Protein AF-A0A661NE46-F1 (afdb_monomer_lite)

Structure (mmCIF, N/CA/C/O backbone):
data_AF-A0A661NE46-F1
#
_entry.id   AF-A0A661NE46-F1
#
loop_
_atom_site.group_PDB
_atom_site.id
_atom_site.type_symbol
_atom_site.label_atom_id
_atom_site.label_alt_id
_atom_site.label_comp_id
_atom_site.label_asym_id
_atom_site.label_entity_id
_atom_site.label_seq_id
_atom_site.pdbx_PDB_ins_code
_atom_site.Cartn_x
_atom_site.Cartn_y
_atom_site.Cartn_z
_atom_site.occupancy
_atom_site.B_iso_or_equiv
_atom_site.auth_seq_id
_atom_site.auth_comp_id
_atom_site.auth_asym_id
_atom_site.auth_atom_id
_atom_site.pdbx_PDB_model_num
ATOM 1 N N . MET A 1 1 ? 5.837 2.833 -30.766 1.00 43.12 1 MET A N 1
ATOM 2 C CA . MET A 1 1 ? 6.892 2.593 -29.760 1.00 43.12 1 MET A CA 1
ATOM 3 C C . MET A 1 1 ? 6.347 3.103 -28.445 1.00 43.12 1 MET A C 1
ATOM 5 O O . MET A 1 1 ? 6.027 4.279 -28.387 1.00 43.12 1 MET A O 1
ATOM 9 N N . HIS A 1 2 ? 6.144 2.228 -27.462 1.00 45.69 2 HIS A N 1
ATOM 10 C CA . HIS A 1 2 ? 5.778 2.656 -26.112 1.00 45.69 2 HIS A CA 1
ATOM 11 C C . HIS A 1 2 ? 7.083 2.938 -25.375 1.00 45.69 2 HIS A C 1
ATOM 13 O O . HIS A 1 2 ? 7.962 2.078 -25.340 1.00 45.69 2 HIS A O 1
ATOM 19 N N . GLN A 1 3 ? 7.254 4.168 -24.906 1.00 51.00 3 GLN A N 1
ATOM 20 C CA . GLN A 1 3 ? 8.427 4.552 -24.140 1.00 51.00 3 GLN A CA 1
ATOM 21 C C . GLN A 1 3 ? 8.189 4.094 -22.705 1.00 51.00 3 GLN A C 1
ATOM 23 O O . GLN A 1 3 ? 7.211 4.494 -22.075 1.00 51.00 3 GLN A O 1
ATOM 28 N N . HIS A 1 4 ? 9.043 3.189 -22.228 1.00 52.72 4 HIS A N 1
ATOM 29 C CA . HIS A 1 4 ? 9.073 2.872 -20.811 1.00 52.72 4 HIS A CA 1
ATOM 30 C C . HIS A 1 4 ? 9.528 4.116 -20.043 1.00 52.72 4 HIS A C 1
ATOM 32 O O . HIS A 1 4 ? 10.349 4.883 -20.564 1.00 52.72 4 HIS A O 1
ATOM 38 N N . PRO A 1 5 ? 8.976 4.334 -18.846 1.00 52.06 5 PRO A N 1
ATOM 39 C CA . PRO A 1 5 ? 9.264 5.520 -18.068 1.00 52.06 5 PRO A CA 1
ATOM 40 C C . PRO A 1 5 ? 10.766 5.679 -17.827 1.00 52.06 5 PRO A C 1
ATOM 42 O O . PRO A 1 5 ? 11.523 4.719 -17.653 1.00 52.06 5 PR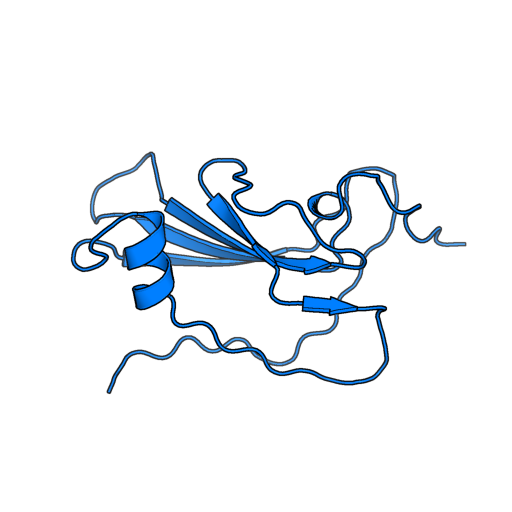O A O 1
ATOM 45 N N . THR A 1 6 ? 11.216 6.929 -17.898 1.00 56.81 6 THR A N 1
ATOM 46 C CA . THR A 1 6 ? 12.603 7.283 -17.601 1.00 56.81 6 THR A CA 1
ATOM 47 C C . THR A 1 6 ? 12.669 7.464 -16.101 1.00 56.81 6 THR A C 1
ATOM 49 O O . THR A 1 6 ? 12.084 8.417 -15.602 1.00 56.81 6 THR A O 1
ATOM 52 N N . VAL A 1 7 ? 13.320 6.527 -15.408 1.00 54.97 7 VAL A N 1
ATOM 53 C CA . VAL A 1 7 ? 13.271 6.421 -13.945 1.00 54.97 7 VAL A CA 1
ATOM 54 C C . VAL A 1 7 ? 13.428 7.790 -13.283 1.00 54.97 7 VAL A C 1
ATOM 56 O O . VAL A 1 7 ? 14.506 8.384 -13.342 1.00 54.97 7 VAL A O 1
ATOM 59 N N . THR A 1 8 ? 12.351 8.270 -12.670 1.00 59.53 8 THR A N 1
ATOM 60 C CA . THR A 1 8 ? 12.316 9.509 -11.897 1.00 59.53 8 THR A CA 1
ATOM 61 C C . THR A 1 8 ? 13.222 9.399 -10.670 1.00 59.53 8 THR A C 1
ATOM 63 O O . THR A 1 8 ? 13.547 8.300 -10.211 1.00 59.53 8 THR A O 1
ATOM 66 N N . ASP A 1 9 ? 13.653 10.540 -10.125 1.00 68.31 9 ASP A N 1
ATOM 67 C CA . ASP A 1 9 ? 14.408 10.561 -8.862 1.00 68.31 9 ASP A CA 1
ATOM 68 C C . ASP A 1 9 ? 13.551 10.094 -7.673 1.00 68.31 9 ASP A C 1
ATOM 70 O O . ASP A 1 9 ? 14.085 9.571 -6.697 1.00 68.31 9 ASP A O 1
ATOM 74 N N . ASP A 1 10 ? 12.224 10.242 -7.767 1.00 77.31 10 ASP A N 1
ATOM 75 C CA . ASP A 1 10 ? 11.274 9.675 -6.811 1.00 77.31 10 ASP A CA 1
ATOM 76 C C . ASP A 1 10 ? 10.744 8.327 -7.333 1.00 77.31 10 ASP A C 1
ATOM 78 O O . ASP A 1 10 ? 9.967 8.316 -8.295 1.00 77.31 10 ASP A O 1
ATOM 82 N N . PRO A 1 11 ? 11.130 7.191 -6.725 1.00 78.38 11 PRO A N 1
ATOM 83 C CA . PRO A 1 11 ? 10.708 5.870 -7.179 1.00 78.38 11 PRO A CA 1
ATOM 84 C C . PRO A 1 11 ? 9.217 5.590 -6.948 1.00 78.38 11 PRO A C 1
ATOM 86 O O . PRO A 1 11 ? 8.702 4.625 -7.501 1.00 78.38 11 PRO A O 1
ATOM 89 N N . TRP A 1 12 ? 8.501 6.410 -6.168 1.00 81.12 12 TRP A N 1
ATOM 90 C CA . TRP A 1 12 ? 7.067 6.235 -5.911 1.00 81.12 12 TRP A CA 1
ATOM 91 C C . TRP A 1 12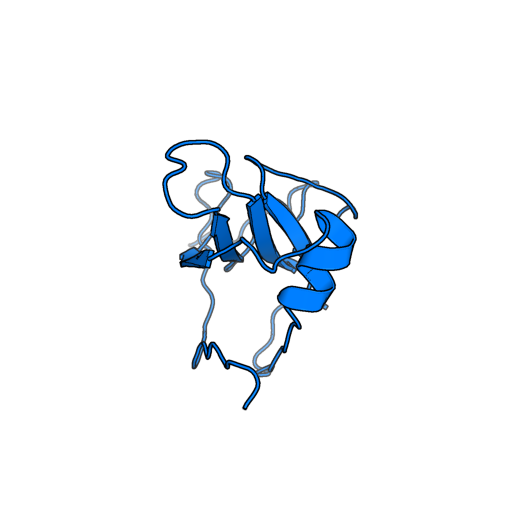 ? 6.149 6.839 -6.971 1.00 81.12 12 TRP A C 1
ATOM 93 O O . TRP A 1 12 ? 4.940 6.573 -6.930 1.00 81.12 12 TRP A O 1
ATOM 103 N N . LEU A 1 13 ? 6.700 7.656 -7.871 1.00 76.94 13 LEU A N 1
ATOM 104 C CA . LEU A 1 13 ? 5.962 8.287 -8.964 1.00 76.94 13 LEU A CA 1
ATOM 105 C C . LEU A 1 13 ? 5.782 7.340 -10.156 1.00 76.94 13 LEU A C 1
ATOM 107 O O . LEU A 1 13 ? 4.791 7.447 -10.870 1.00 76.94 13 LEU A O 1
ATOM 111 N N . ASP A 1 14 ? 6.685 6.380 -10.323 1.00 73.62 14 ASP A N 1
ATOM 112 C CA . ASP A 1 14 ? 6.685 5.460 -11.452 1.00 73.62 14 ASP A CA 1
ATOM 113 C C . ASP A 1 14 ? 6.645 4.005 -10.974 1.00 73.62 14 ASP A C 1
ATOM 115 O O . ASP A 1 14 ? 7.648 3.287 -10.947 1.00 73.62 14 ASP A O 1
ATOM 119 N N . VAL A 1 15 ? 5.462 3.582 -10.523 1.00 79.81 15 VAL A N 1
ATOM 120 C CA . VAL A 1 15 ? 5.255 2.248 -9.956 1.00 79.81 15 VAL A CA 1
ATOM 121 C C . VAL A 1 15 ? 4.255 1.483 -10.810 1.00 79.81 15 VAL A C 1
ATOM 123 O O . VAL A 1 15 ? 3.077 1.836 -10.894 1.00 79.81 15 VAL A O 1
ATOM 126 N N . ALA A 1 16 ? 4.718 0.367 -11.379 1.00 80.38 16 ALA A N 1
ATOM 127 C CA . ALA A 1 16 ? 3.917 -0.502 -12.239 1.00 80.38 16 ALA A CA 1
ATOM 128 C C . ALA A 1 16 ? 2.555 -0.862 -11.631 1.00 80.38 16 ALA A C 1
ATOM 130 O O . ALA A 1 16 ? 1.537 -0.791 -12.317 1.00 80.38 16 ALA A O 1
ATOM 131 N N . ALA A 1 17 ? 2.527 -1.185 -10.337 1.00 86.19 17 ALA A N 1
ATOM 132 C CA . ALA A 1 17 ? 1.307 -1.237 -9.548 1.00 86.19 17 ALA A CA 1
ATOM 133 C C . ALA A 1 17 ? 1.586 -0.965 -8.071 1.00 86.19 17 ALA A C 1
ATOM 135 O O . ALA A 1 17 ? 2.615 -1.357 -7.526 1.00 86.19 17 ALA A O 1
ATOM 136 N N . SER A 1 18 ? 0.619 -0.338 -7.415 1.00 89.88 18 SER A N 1
ATOM 137 C CA . SER A 1 18 ? 0.583 -0.157 -5.970 1.00 89.88 18 SER A CA 1
ATOM 138 C C . SER A 1 18 ? -0.685 -0.767 -5.386 1.00 89.88 18 SER A C 1
ATOM 140 O O . SER A 1 18 ? -1.758 -0.712 -5.997 1.00 89.88 18 SER A O 1
ATOM 142 N N . VAL A 1 19 ? -0.568 -1.316 -4.177 1.00 92.25 19 VAL A N 1
ATOM 143 C CA . VAL A 1 19 ? -1.706 -1.803 -3.392 1.00 92.25 19 VAL A CA 1
ATOM 144 C C . VAL A 1 19 ? -2.001 -0.804 -2.284 1.00 92.25 19 VAL A C 1
ATOM 146 O O . VAL A 1 19 ? -1.141 -0.485 -1.470 1.00 92.25 19 VAL A O 1
ATOM 149 N N . TYR A 1 20 ? -3.231 -0.321 -2.238 1.00 92.69 20 TYR A N 1
ATOM 150 C CA . TYR A 1 20 ? -3.706 0.647 -1.263 1.00 92.69 20 TYR A CA 1
ATOM 151 C C . TYR A 1 20 ? -4.585 -0.061 -0.253 1.00 92.69 20 TYR A C 1
ATOM 153 O O . TYR A 1 20 ? -5.571 -0.687 -0.632 1.00 92.69 20 TYR A O 1
ATOM 161 N N . VAL A 1 21 ? -4.262 0.076 1.026 1.00 93.88 21 VAL A N 1
ATOM 162 C CA . VAL A 1 21 ? -5.071 -0.434 2.132 1.00 93.88 21 VAL A CA 1
ATOM 163 C C . VAL A 1 21 ? -5.498 0.748 2.980 1.00 93.88 21 VAL A C 1
ATOM 165 O O . VAL A 1 21 ? -4.660 1.397 3.601 1.00 93.88 21 VAL A O 1
ATOM 168 N N . MET A 1 22 ? -6.797 1.033 3.003 1.00 91.69 22 MET A N 1
ATOM 169 C CA . MET A 1 22 ? -7.357 2.147 3.764 1.00 91.69 22 MET A CA 1
ATOM 170 C C . MET A 1 22 ? -8.155 1.625 4.950 1.00 91.69 22 MET A C 1
ATOM 172 O O . MET A 1 22 ? -9.027 0.768 4.798 1.00 91.69 22 MET A O 1
ATOM 176 N N . MET A 1 23 ? -7.877 2.182 6.122 1.00 91.19 23 MET A N 1
ATOM 177 C CA . MET A 1 23 ? -8.576 1.904 7.367 1.00 91.19 23 MET A CA 1
ATOM 178 C C . MET A 1 23 ? -9.176 3.183 7.938 1.00 91.19 23 MET A C 1
ATOM 180 O O . MET A 1 23 ? -8.634 4.282 7.770 1.00 91.19 23 MET A O 1
ATOM 184 N N . GLN A 1 24 ? -10.336 3.039 8.569 1.00 89.25 24 GLN A N 1
ATOM 185 C CA . GLN A 1 24 ? -11.027 4.160 9.183 1.00 89.25 24 GLN A CA 1
ATOM 186 C C . GLN A 1 24 ? -11.923 3.709 10.347 1.00 89.25 24 GLN A C 1
ATOM 188 O O . GLN A 1 24 ? -12.535 2.634 10.256 1.00 89.25 24 GLN A O 1
ATOM 193 N N . PRO A 1 25 ? -12.090 4.539 11.398 1.00 84.94 25 PRO A N 1
ATOM 194 C CA . PRO A 1 25 ? -13.055 4.258 12.445 1.00 84.94 25 PRO A CA 1
ATOM 195 C C . PRO A 1 25 ? -14.489 4.321 11.897 1.00 84.94 25 PRO A C 1
ATOM 197 O O . PRO A 1 25 ? -14.797 5.187 11.064 1.00 84.94 25 PRO A O 1
ATOM 200 N N . PRO A 1 26 ? -15.405 3.462 12.378 1.00 79.38 26 PRO A N 1
ATOM 201 C CA . PRO A 1 26 ? -16.816 3.531 12.019 1.00 79.38 26 PRO A CA 1
ATOM 202 C C . PRO A 1 26 ? -17.412 4.923 12.275 1.00 79.38 26 PRO A C 1
ATOM 204 O O . PRO A 1 26 ? -17.262 5.490 13.353 1.00 79.38 26 PRO A O 1
ATOM 207 N N . GLY A 1 27 ? -18.131 5.467 11.291 1.00 76.06 27 GLY A N 1
ATOM 208 C CA . GLY A 1 27 ? -18.851 6.742 11.422 1.00 76.06 27 GLY A CA 1
ATOM 209 C C . GLY A 1 27 ? -18.030 7.999 11.119 1.00 76.06 27 GLY A C 1
ATOM 210 O O . GLY A 1 27 ? -18.595 9.092 11.070 1.00 76.06 27 GLY A O 1
ATOM 211 N N . LEU A 1 28 ? -16.729 7.873 10.849 1.00 75.31 28 LEU A N 1
ATOM 212 C CA . LEU A 1 28 ? -15.908 8.985 10.382 1.00 75.31 28 LEU A CA 1
ATOM 213 C C . LEU A 1 28 ? -15.993 9.095 8.846 1.00 75.31 28 LEU A C 1
ATOM 215 O O . LEU A 1 28 ? -15.901 8.094 8.146 1.00 75.31 28 LEU A O 1
ATOM 219 N N . ILE A 1 29 ? -16.159 10.309 8.302 1.00 66.38 29 ILE A N 1
ATOM 220 C CA . ILE A 1 29 ? -16.270 10.553 6.839 1.00 66.38 29 ILE A CA 1
ATOM 221 C C . ILE A 1 29 ? -14.972 11.153 6.260 1.00 66.38 29 ILE A C 1
ATOM 223 O O . ILE A 1 29 ? -14.744 11.126 5.053 1.00 66.38 29 ILE A O 1
ATOM 227 N N . ARG A 1 30 ? -14.080 11.686 7.107 1.00 64.62 30 ARG A N 1
ATOM 228 C CA . ARG A 1 30 ? -12.796 12.287 6.704 1.00 64.62 30 ARG A CA 1
ATOM 229 C C . ARG A 1 30 ? -11.662 11.781 7.595 1.00 64.62 30 ARG A C 1
ATOM 231 O O . ARG A 1 30 ? -11.864 11.678 8.796 1.00 64.62 30 ARG A O 1
ATOM 238 N N . GLY A 1 31 ? -10.478 11.546 7.022 1.00 67.31 31 GLY A N 1
ATOM 239 C CA . GLY A 1 31 ? -9.256 11.262 7.790 1.00 67.31 31 GLY A CA 1
ATOM 240 C C . GLY A 1 31 ? -8.878 9.785 7.946 1.00 67.31 31 GLY A C 1
ATOM 241 O O . GLY A 1 31 ? -8.320 9.428 8.978 1.00 67.31 31 GLY A O 1
ATOM 242 N N . GLY A 1 32 ? -9.170 8.940 6.951 1.00 78.00 32 GLY A N 1
ATOM 243 C CA . GLY A 1 32 ? -8.669 7.562 6.923 1.00 78.00 32 GLY A CA 1
ATOM 244 C C . GLY A 1 32 ? -7.137 7.499 6.940 1.00 78.00 32 GLY A C 1
ATOM 245 O O . GLY A 1 32 ? -6.462 8.365 6.377 1.00 78.00 32 GLY A O 1
ATOM 246 N N . LYS A 1 33 ? -6.602 6.466 7.590 1.00 90.31 33 LYS A N 1
ATOM 247 C CA . LYS A 1 33 ? -5.172 6.135 7.651 1.00 90.31 33 LYS A CA 1
ATOM 248 C C . LYS A 1 33 ? -4.933 4.847 6.889 1.00 90.31 33 LYS A C 1
ATOM 250 O O . LYS A 1 33 ? -5.815 3.993 6.804 1.00 90.31 33 LYS A O 1
ATOM 255 N N . GLY A 1 34 ? -3.760 4.686 6.307 1.00 93.12 34 GLY A N 1
ATOM 256 C CA . GLY A 1 34 ? -3.544 3.510 5.488 1.00 93.12 34 GLY A CA 1
ATOM 257 C C . GLY A 1 34 ? -2.164 3.422 4.900 1.00 93.12 34 GLY A C 1
ATOM 258 O O . GLY A 1 34 ? -1.265 4.183 5.245 1.00 93.12 34 GLY A O 1
ATOM 259 N N . PHE A 1 35 ? -2.026 2.479 3.987 1.00 94.75 35 PHE A N 1
ATOM 260 C CA . PHE A 1 35 ? -0.750 2.105 3.418 1.00 94.75 35 PHE A CA 1
ATOM 261 C C . PHE A 1 35 ? -0.844 2.073 1.899 1.00 94.75 35 PHE A C 1
ATOM 263 O O . PHE A 1 35 ? -1.824 1.569 1.350 1.00 94.75 35 PHE A O 1
ATOM 270 N N . LYS A 1 36 ? 0.179 2.608 1.233 1.00 93.50 36 LYS A N 1
ATOM 271 C CA . LYS A 1 36 ? 0.476 2.370 -0.181 1.00 93.50 36 LYS A CA 1
ATOM 272 C C . LYS A 1 36 ? 1.663 1.412 -0.220 1.00 93.50 36 LYS A C 1
ATOM 274 O O . LYS A 1 36 ? 2.773 1.802 0.123 1.00 93.50 36 LYS A O 1
ATOM 279 N N . PHE A 1 37 ? 1.424 0.173 -0.618 1.00 93.06 37 PHE A N 1
ATOM 280 C CA . PHE A 1 37 ? 2.466 -0.818 -0.848 1.00 93.06 37 PHE A CA 1
ATOM 281 C C . PHE A 1 37 ? 2.947 -0.739 -2.291 1.00 93.06 37 PHE A C 1
ATOM 283 O O . PHE A 1 37 ? 2.123 -0.615 -3.200 1.00 93.06 37 PHE A O 1
ATOM 290 N N . GLY A 1 38 ? 4.256 -0.841 -2.497 1.00 90.62 38 GLY A N 1
ATOM 291 C CA . GLY A 1 38 ? 4.857 -0.809 -3.826 1.00 90.62 38 GLY A CA 1
ATOM 292 C C . GLY A 1 38 ? 6.082 -1.707 -3.944 1.00 90.62 38 GLY A C 1
ATOM 293 O O . GLY A 1 38 ? 6.754 -2.004 -2.953 1.00 90.62 38 GLY A O 1
ATOM 294 N N . TRP A 1 39 ? 6.352 -2.107 -5.184 1.00 89.00 39 TRP A N 1
ATOM 295 C CA . TRP A 1 39 ? 7.590 -2.755 -5.610 1.00 89.00 39 TRP A CA 1
ATOM 296 C C . TRP A 1 39 ? 8.329 -1.764 -6.493 1.00 89.00 39 TRP A C 1
ATOM 298 O O . TRP A 1 39 ? 7.799 -1.330 -7.518 1.00 89.00 39 TRP A O 1
ATOM 308 N N . LEU A 1 40 ? 9.507 -1.346 -6.054 1.00 86.19 40 LEU A N 1
ATOM 309 C CA . LEU A 1 40 ? 10.197 -0.201 -6.624 1.00 86.19 40 LEU A CA 1
ATOM 310 C C . LEU A 1 40 ? 11.391 -0.662 -7.462 1.00 86.19 40 LEU A C 1
ATOM 312 O O . LEU A 1 40 ? 12.085 -1.611 -7.119 1.00 86.19 40 LEU A O 1
ATOM 316 N N . ALA A 1 41 ? 11.695 0.045 -8.548 1.00 80.75 41 ALA A N 1
ATOM 317 C CA . ALA A 1 41 ? 12.899 -0.250 -9.334 1.00 80.75 41 ALA A CA 1
ATOM 318 C C . ALA A 1 41 ? 14.203 0.124 -8.595 1.00 80.75 41 ALA A C 1
ATOM 320 O O . ALA A 1 41 ? 15.296 -0.285 -8.990 1.00 80.75 41 ALA A O 1
ATOM 321 N N . LYS A 1 42 ? 14.095 0.956 -7.554 1.00 81.50 42 LYS A N 1
ATOM 322 C CA . LYS A 1 42 ? 15.181 1.490 -6.726 1.00 81.50 42 LYS A CA 1
ATOM 323 C C . LYS A 1 42 ? 14.662 1.672 -5.293 1.00 81.50 42 LYS A C 1
ATOM 325 O O . LYS A 1 42 ? 13.462 1.898 -5.151 1.00 81.50 42 LYS A O 1
ATOM 330 N N . PRO A 1 43 ? 15.531 1.660 -4.267 1.00 84.12 43 PRO A N 1
ATOM 331 C CA . PRO A 1 43 ? 15.112 1.933 -2.895 1.00 84.12 43 PRO A CA 1
ATOM 332 C C . PRO A 1 43 ? 14.380 3.273 -2.782 1.00 84.12 43 PRO A C 1
ATOM 334 O O . PRO A 1 43 ? 14.868 4.298 -3.270 1.00 84.12 43 PRO A O 1
ATOM 337 N N . GLY A 1 44 ? 13.216 3.255 -2.144 1.00 80.19 44 GLY A N 1
ATOM 338 C CA . GLY A 1 44 ? 12.430 4.431 -1.816 1.00 80.19 44 GLY A CA 1
ATOM 339 C C . GLY A 1 44 ? 12.844 5.053 -0.481 1.00 80.19 44 GLY A C 1
ATOM 340 O O . GLY A 1 44 ? 13.429 4.389 0.374 1.00 80.19 44 GLY A O 1
ATOM 341 N N . PRO A 1 45 ? 12.544 6.342 -0.267 1.00 79.81 45 PRO A N 1
ATOM 342 C CA . PRO A 1 45 ? 12.730 6.964 1.036 1.00 79.81 45 PRO A CA 1
ATOM 343 C C . PRO A 1 45 ? 11.781 6.351 2.082 1.00 79.81 45 PRO A C 1
ATOM 345 O O . PRO A 1 45 ? 10.570 6.250 1.863 1.00 79.81 45 PRO A O 1
ATOM 348 N N . GLU A 1 46 ? 12.325 5.972 3.241 1.00 79.50 46 GLU A N 1
ATOM 349 C CA . GLU A 1 46 ? 11.547 5.479 4.383 1.00 79.50 46 GLU A CA 1
ATOM 350 C C . GLU A 1 46 ? 10.715 6.592 5.042 1.00 79.50 46 GLU A C 1
ATOM 352 O O . GLU A 1 46 ? 11.082 7.767 5.034 1.00 79.50 46 GLU A O 1
ATOM 357 N N . GLY A 1 47 ? 9.588 6.218 5.658 1.00 78.88 47 GLY A N 1
ATOM 358 C CA . GLY A 1 47 ? 8.736 7.152 6.409 1.00 78.88 47 GLY A CA 1
ATOM 359 C C . GLY A 1 47 ? 7.954 8.143 5.541 1.00 78.88 47 GLY A C 1
ATOM 360 O O . GLY A 1 47 ? 7.356 9.087 6.061 1.00 78.88 47 GLY A O 1
ATOM 361 N N . THR A 1 48 ? 7.937 7.936 4.226 1.00 82.88 48 THR A N 1
ATOM 362 C CA . THR A 1 48 ? 7.235 8.805 3.283 1.00 82.88 48 THR A CA 1
ATOM 363 C C . THR A 1 48 ? 5.725 8.591 3.382 1.00 82.88 48 THR A C 1
ATOM 365 O O . THR A 1 48 ? 5.241 7.464 3.502 1.00 82.88 48 THR A O 1
ATOM 368 N N . ALA A 1 49 ? 4.956 9.679 3.343 1.00 83.50 49 ALA A N 1
ATOM 369 C CA . ALA A 1 49 ? 3.499 9.631 3.371 1.00 83.50 49 ALA A CA 1
ATOM 370 C C . ALA A 1 49 ? 2.902 10.511 2.272 1.00 83.50 49 ALA A C 1
ATOM 372 O O . ALA A 1 49 ? 3.306 11.658 2.085 1.00 83.50 49 ALA A O 1
ATOM 373 N N . GLN A 1 50 ? 1.878 10.006 1.588 1.00 78.06 50 GLN A N 1
ATOM 374 C CA . GLN A 1 50 ? 1.153 10.742 0.558 1.00 78.06 50 GLN A CA 1
ATOM 375 C C . GLN A 1 50 ? -0.349 10.635 0.817 1.00 78.06 50 GLN A C 1
ATOM 377 O O . GLN A 1 50 ? -0.895 9.544 0.956 1.00 78.06 50 GLN A O 1
ATOM 382 N N . ARG A 1 51 ? -1.037 11.783 0.893 1.00 75.69 51 ARG A N 1
ATOM 383 C CA . ARG A 1 51 ? -2.496 11.865 1.133 1.00 75.69 51 ARG A CA 1
ATOM 384 C C . ARG A 1 51 ? -2.974 11.069 2.366 1.00 75.69 51 ARG A C 1
ATOM 386 O O . ARG A 1 51 ? -4.064 10.512 2.353 1.00 75.69 51 ARG A O 1
ATOM 393 N N . GLY A 1 52 ? -2.166 11.029 3.429 1.00 75.75 52 GLY A N 1
ATOM 394 C CA . GLY A 1 52 ? -2.494 10.321 4.676 1.00 75.75 52 GLY A CA 1
ATOM 395 C C . GLY A 1 52 ? -2.169 8.824 4.677 1.00 75.75 52 GLY A C 1
ATOM 396 O O . GLY A 1 52 ? -2.419 8.157 5.678 1.00 75.75 52 GLY A O 1
ATOM 397 N N . MET A 1 53 ? -1.582 8.303 3.595 1.00 87.31 53 MET A N 1
ATOM 398 C CA . MET A 1 53 ? -1.132 6.916 3.509 1.00 87.31 53 MET A CA 1
ATOM 399 C C . MET A 1 53 ? 0.383 6.842 3.624 1.00 87.31 53 MET A C 1
ATOM 401 O O . MET A 1 53 ? 1.089 7.538 2.892 1.00 87.31 53 MET A O 1
ATOM 405 N N . LEU A 1 54 ? 0.868 5.996 4.527 1.00 93.50 54 LEU A N 1
ATOM 406 C CA . LEU A 1 54 ? 2.284 5.661 4.607 1.00 93.50 54 LEU A CA 1
ATOM 407 C C . LEU A 1 54 ? 2.673 4.779 3.427 1.00 93.50 54 LEU A C 1
ATOM 409 O O . LEU A 1 54 ? 1.959 3.844 3.066 1.00 93.50 54 LEU A O 1
ATOM 413 N N . GLN A 1 55 ? 3.803 5.093 2.817 1.00 93.00 55 GLN A N 1
ATOM 414 C CA . GLN A 1 55 ? 4.357 4.329 1.716 1.00 93.00 55 GLN A CA 1
ATOM 415 C C . GLN A 1 55 ? 5.268 3.236 2.270 1.00 93.00 55 GLN A C 1
ATOM 417 O O . GLN A 1 55 ? 6.167 3.513 3.063 1.00 93.00 55 GLN A O 1
ATOM 422 N N . ILE A 1 56 ? 5.002 1.993 1.879 1.00 93.69 56 ILE A N 1
ATOM 423 C CA . ILE A 1 56 ? 5.695 0.804 2.369 1.00 93.69 56 ILE A CA 1
ATOM 424 C C . ILE A 1 56 ? 6.278 0.070 1.168 1.00 93.69 56 ILE A C 1
ATOM 426 O O . ILE A 1 56 ? 5.556 -0.547 0.382 1.00 93.69 56 ILE A O 1
ATOM 430 N N . GLU A 1 57 ? 7.592 0.162 1.017 1.00 92.38 57 GLU A N 1
ATOM 431 C CA . GLU A 1 57 ? 8.318 -0.623 0.028 1.00 92.38 57 GLU A CA 1
ATOM 432 C C . GLU A 1 57 ? 8.328 -2.088 0.473 1.00 92.38 57 GLU A C 1
ATOM 434 O O . GLU A 1 57 ? 8.823 -2.413 1.551 1.00 92.38 57 GLU A O 1
ATOM 439 N N . LEU A 1 58 ? 7.757 -2.972 -0.346 1.00 91.75 58 LEU A N 1
ATOM 440 C CA . LEU A 1 58 ? 7.824 -4.416 -0.106 1.00 91.75 58 LEU A CA 1
ATOM 441 C C . LEU A 1 58 ? 9.097 -5.018 -0.698 1.00 91.75 58 LEU A C 1
ATOM 443 O O . LEU A 1 58 ? 9.619 -6.000 -0.177 1.00 91.75 58 LEU A O 1
ATOM 447 N N . ARG A 1 59 ? 9.589 -4.432 -1.795 1.00 89.25 59 ARG A N 1
ATOM 448 C CA . ARG A 1 59 ? 10.794 -4.880 -2.490 1.00 89.25 59 ARG A CA 1
ATOM 449 C C . ARG A 1 59 ? 11.384 -3.774 -3.358 1.00 89.25 59 ARG A C 1
ATOM 451 O O . ARG A 1 59 ? 10.623 -3.001 -3.946 1.00 89.25 59 ARG A O 1
ATOM 458 N N . HIS A 1 60 ? 12.707 -3.804 -3.520 1.00 87.06 60 HIS A N 1
ATOM 459 C CA . HIS A 1 60 ? 13.393 -3.202 -4.657 1.00 87.06 60 HIS A CA 1
ATOM 460 C C . HIS A 1 60 ? 14.091 -4.264 -5.501 1.00 87.06 60 HIS A C 1
ATOM 462 O O . HIS A 1 60 ? 14.928 -5.021 -5.015 1.00 87.06 60 HIS A O 1
ATOM 468 N N . ASP A 1 61 ? 13.776 -4.322 -6.782 1.00 83.25 61 ASP A N 1
ATOM 469 C CA . ASP A 1 61 ? 14.427 -5.205 -7.742 1.00 83.25 61 ASP A CA 1
ATOM 470 C C . ASP A 1 61 ? 14.027 -4.817 -9.163 1.00 83.25 61 ASP A C 1
ATOM 472 O O . ASP A 1 61 ? 13.017 -4.157 -9.412 1.00 83.25 61 ASP A O 1
ATOM 476 N N . ALA A 1 62 ? 14.849 -5.232 -10.124 1.00 80.00 62 ALA A N 1
ATOM 477 C CA . ALA A 1 62 ? 14.477 -5.115 -11.522 1.00 80.00 62 ALA A CA 1
ATOM 478 C C . ALA A 1 62 ? 13.312 -6.067 -11.829 1.00 80.00 62 ALA A C 1
ATOM 480 O O . ALA A 1 62 ? 13.328 -7.227 -11.416 1.00 80.00 62 ALA A O 1
ATOM 481 N N . ALA A 1 63 ? 12.339 -5.595 -12.612 1.00 77.69 63 ALA A N 1
ATOM 482 C CA . ALA A 1 63 ? 11.241 -6.433 -13.075 1.00 77.69 63 ALA A CA 1
ATOM 483 C C . ALA A 1 63 ? 11.768 -7.648 -13.861 1.00 77.69 63 ALA A C 1
ATOM 485 O O . ALA A 1 63 ? 12.667 -7.531 -14.699 1.00 77.69 63 ALA A O 1
ATOM 486 N N . GLY A 1 64 ? 11.182 -8.817 -13.608 1.00 83.50 64 GLY A N 1
ATOM 487 C CA . GLY A 1 64 ? 11.571 -10.078 -14.229 1.00 83.50 64 GLY A CA 1
ATOM 488 C C . GLY A 1 64 ? 10.402 -11.062 -14.322 1.00 83.50 64 GLY A C 1
ATOM 489 O O . GLY A 1 64 ? 9.327 -10.795 -13.794 1.00 83.50 64 GLY A O 1
ATOM 490 N N . PRO A 1 65 ? 10.592 -12.218 -14.982 1.00 87.38 65 PRO A N 1
ATOM 491 C CA . PRO A 1 65 ? 9.527 -13.200 -15.213 1.00 87.38 65 PRO A CA 1
ATOM 492 C C . PRO A 1 65 ? 9.166 -14.027 -13.968 1.00 87.38 65 PRO A C 1
ATOM 494 O O . PRO A 1 65 ? 8.291 -14.891 -14.026 1.00 87.38 65 PRO A O 1
ATOM 497 N N . GLN A 1 66 ? 9.890 -13.835 -12.865 1.00 89.31 66 GLN A N 1
ATOM 498 C CA . GLN A 1 66 ? 9.676 -14.571 -11.632 1.00 89.31 66 GLN A CA 1
ATOM 499 C C . GLN A 1 66 ? 8.434 -14.039 -10.914 1.00 89.31 66 GLN A C 1
ATOM 501 O O . GLN A 1 66 ? 8.281 -12.839 -10.710 1.00 89.31 66 GLN A O 1
ATOM 506 N N . TRP A 1 67 ? 7.564 -14.954 -10.492 1.00 90.31 67 TRP A N 1
ATOM 507 C CA . TRP A 1 67 ? 6.443 -14.630 -9.617 1.00 90.31 67 TRP A CA 1
ATOM 508 C C . TRP A 1 67 ? 6.902 -14.591 -8.164 1.00 90.31 67 TRP A C 1
ATOM 510 O O . TRP A 1 67 ? 7.693 -15.428 -7.726 1.00 90.31 67 TRP A O 1
ATOM 520 N N . HIS A 1 68 ? 6.372 -13.634 -7.411 1.00 89.69 68 HIS A N 1
ATOM 521 C CA . HIS A 1 68 ? 6.681 -13.449 -6.000 1.00 89.69 68 HIS A CA 1
ATOM 522 C C . HIS A 1 68 ? 5.397 -13.422 -5.176 1.00 89.69 68 HIS A C 1
ATOM 524 O O . HIS A 1 68 ? 4.341 -13.016 -5.661 1.00 89.69 68 HIS A O 1
ATOM 530 N N . THR A 1 69 ? 5.503 -13.841 -3.920 1.00 91.44 69 THR A N 1
ATOM 531 C CA . THR A 1 69 ? 4.413 -13.794 -2.948 1.00 91.44 69 THR A CA 1
ATOM 532 C C . THR A 1 69 ? 4.884 -12.997 -1.749 1.00 91.44 69 THR A C 1
ATOM 534 O O . THR A 1 69 ? 5.905 -13.334 -1.159 1.00 91.44 69 THR A O 1
ATOM 537 N N . GLU A 1 70 ? 4.120 -11.970 -1.391 1.00 91.56 70 GLU A N 1
ATOM 538 C CA . GLU A 1 70 ? 4.390 -11.113 -0.240 1.00 91.56 70 GLU A CA 1
ATOM 539 C C . GLU A 1 70 ? 3.270 -11.275 0.791 1.00 91.56 70 GLU A C 1
ATOM 541 O O . GLU A 1 70 ? 2.116 -11.545 0.448 1.00 91.56 70 GLU A O 1
ATOM 546 N N . THR A 1 71 ? 3.594 -11.128 2.073 1.00 93.44 71 THR A N 1
ATOM 547 C CA . THR A 1 71 ? 2.617 -11.154 3.169 1.00 93.44 71 THR A CA 1
ATOM 548 C C . THR A 1 71 ? 2.945 -10.041 4.148 1.00 93.44 71 THR A C 1
ATOM 550 O O . THR A 1 71 ? 4.096 -9.877 4.538 1.00 93.44 71 THR A O 1
ATOM 553 N N . VAL A 1 72 ? 1.925 -9.286 4.554 1.00 94.00 72 VAL A N 1
ATOM 554 C CA . VAL A 1 72 ? 2.062 -8.155 5.476 1.00 94.00 72 VAL A CA 1
ATOM 555 C C . VAL A 1 72 ? 1.086 -8.335 6.631 1.00 94.00 72 VAL A C 1
ATOM 557 O O . VAL A 1 72 ? -0.114 -8.503 6.404 1.00 94.00 72 VAL A O 1
ATOM 560 N N . ASP A 1 73 ? 1.578 -8.251 7.868 1.00 94.12 73 ASP A N 1
ATOM 561 C CA . ASP A 1 73 ? 0.710 -8.122 9.040 1.00 94.12 73 ASP A CA 1
ATOM 562 C C . ASP A 1 73 ? 0.235 -6.666 9.156 1.00 94.12 73 ASP A C 1
ATOM 564 O O . ASP A 1 73 ? 0.932 -5.781 9.656 1.00 94.12 73 ASP A O 1
ATOM 568 N N . LEU A 1 74 ? -0.977 -6.411 8.660 1.00 92.75 74 LEU A N 1
ATOM 569 C CA . LEU A 1 74 ? -1.578 -5.077 8.672 1.00 92.75 74 LEU A CA 1
ATOM 570 C C . LEU A 1 74 ? -1.819 -4.546 10.093 1.00 92.75 74 LEU A C 1
ATOM 572 O O . LEU A 1 74 ? -1.764 -3.336 10.302 1.00 92.75 74 LEU A O 1
ATOM 576 N N . CYS A 1 75 ? -2.081 -5.420 11.067 1.00 92.50 75 CYS A N 1
ATOM 577 C CA . CYS A 1 75 ? -2.349 -5.025 12.449 1.00 92.50 75 CYS A CA 1
ATOM 578 C C . CYS A 1 75 ? -1.066 -4.604 13.164 1.00 92.50 75 CYS A C 1
ATOM 580 O O . CYS A 1 75 ? -1.067 -3.624 13.908 1.00 92.50 75 CYS A O 1
ATOM 582 N N . GLU A 1 76 ? 0.020 -5.351 12.970 1.00 94.50 76 GLU A N 1
ATOM 583 C CA . GLU A 1 76 ? 1.347 -4.983 13.462 1.00 94.50 76 GLU A CA 1
ATOM 584 C C . GLU A 1 76 ? 1.807 -3.672 12.827 1.00 94.50 76 GLU A C 1
ATOM 586 O O . GLU A 1 76 ? 2.153 -2.729 13.542 1.00 94.50 76 GLU A O 1
ATOM 591 N N . LEU A 1 77 ? 1.696 -3.564 11.503 1.00 93.69 77 LEU A N 1
ATOM 592 C CA . LEU A 1 77 ? 2.076 -2.364 10.771 1.00 93.69 77 LEU A CA 1
ATOM 593 C C . LEU A 1 77 ? 1.280 -1.129 11.224 1.00 93.69 77 LEU A C 1
ATOM 595 O O . LEU A 1 77 ? 1.867 -0.078 11.485 1.00 93.69 77 LEU A O 1
ATOM 599 N N . TYR A 1 78 ? -0.042 -1.254 11.388 1.00 92.88 78 TYR A N 1
ATOM 600 C CA . TYR A 1 78 ? -0.878 -0.176 11.926 1.00 92.88 78 TYR A CA 1
ATOM 601 C C . TYR A 1 78 ? -0.470 0.210 13.345 1.00 92.88 78 TYR A C 1
ATOM 603 O O . TYR A 1 78 ? -0.374 1.398 13.647 1.00 92.88 78 TYR A O 1
ATOM 611 N N . ARG A 1 79 ? -0.156 -0.773 14.196 1.00 94.19 79 ARG A N 1
ATOM 612 C CA . ARG A 1 79 ? 0.294 -0.523 15.569 1.00 94.19 79 ARG A CA 1
ATOM 613 C C . ARG A 1 79 ? 1.560 0.312 15.625 1.00 94.19 79 ARG A C 1
ATOM 615 O O . ARG A 1 79 ? 1.619 1.249 16.418 1.00 94.19 79 ARG A O 1
ATOM 622 N N . HIS A 1 80 ? 2.529 0.009 14.769 1.00 92.62 80 HIS A N 1
ATOM 623 C CA . HIS A 1 80 ? 3.766 0.779 14.675 1.00 92.62 80 HIS A CA 1
ATOM 624 C C . HIS A 1 80 ? 3.550 2.182 14.107 1.00 92.62 80 HIS A C 1
ATOM 626 O O . HIS A 1 80 ? 4.125 3.141 14.614 1.00 92.62 80 HIS A O 1
ATOM 632 N N . ALA A 1 81 ? 2.718 2.309 13.077 1.00 91.50 81 ALA A N 1
ATOM 633 C CA . ALA A 1 81 ? 2.504 3.570 12.377 1.00 91.50 81 ALA A CA 1
ATOM 634 C C . ALA A 1 81 ? 1.579 4.550 13.116 1.00 91.50 81 ALA A C 1
ATOM 636 O O . ALA A 1 81 ? 1.796 5.761 13.100 1.00 91.50 81 ALA A O 1
ATOM 637 N N . TYR A 1 82 ? 0.501 4.035 13.703 1.00 89.44 82 TYR A N 1
ATOM 638 C CA . TYR A 1 82 ? -0.676 4.825 14.057 1.00 89.44 82 TYR A CA 1
ATOM 639 C C . TYR A 1 82 ? -1.263 4.511 15.439 1.00 89.44 82 TYR A C 1
ATOM 641 O O . TYR A 1 82 ? -2.148 5.254 15.873 1.00 89.44 82 TYR A O 1
ATOM 649 N N . GLY A 1 83 ? -0.787 3.466 16.124 1.00 91.12 83 GLY A N 1
ATOM 650 C CA . GLY A 1 83 ? -1.300 3.021 17.424 1.00 91.12 83 GLY A CA 1
ATOM 651 C C . GLY A 1 83 ? -2.323 1.885 17.320 1.00 91.12 83 GLY A C 1
ATOM 652 O O . GLY A 1 83 ? -2.337 1.136 16.353 1.00 91.12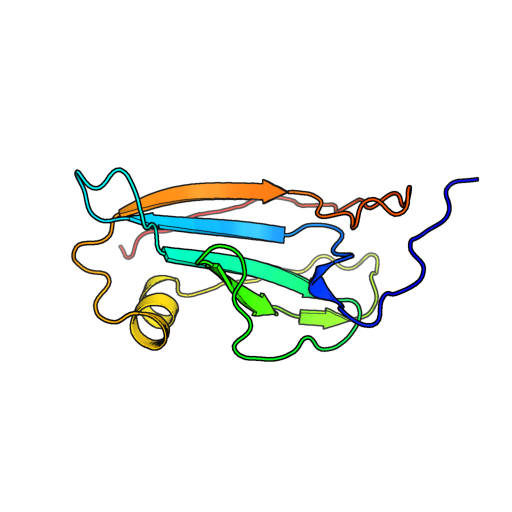 83 GLY A O 1
ATOM 653 N N . ASP A 1 84 ? -3.160 1.697 18.338 1.00 91.44 84 ASP A N 1
ATOM 654 C CA . ASP A 1 84 ? -4.046 0.528 18.419 1.00 91.44 84 ASP A CA 1
ATOM 655 C C . ASP A 1 84 ? -5.069 0.454 17.254 1.00 91.44 84 ASP A C 1
ATOM 657 O O . ASP A 1 84 ? -5.874 1.373 17.105 1.00 91.44 84 ASP A O 1
ATOM 661 N N . PRO A 1 85 ? -5.081 -0.626 16.439 1.00 90.19 85 PRO A N 1
ATOM 662 C CA . PRO A 1 85 ? -6.052 -0.803 15.355 1.00 90.19 85 PRO A CA 1
ATOM 663 C C . PRO A 1 85 ? -7.437 -1.300 15.812 1.00 90.19 85 PRO A C 1
ATOM 665 O O . PRO A 1 85 ? -8.294 -1.534 14.963 1.00 90.19 85 PRO A O 1
ATOM 668 N N . SER A 1 86 ? -7.678 -1.533 17.107 1.00 89.31 86 SER A N 1
ATOM 669 C CA . SER A 1 86 ? -8.901 -2.199 17.601 1.00 89.31 86 SER A CA 1
ATOM 670 C C . SER A 1 86 ? -10.220 -1.519 17.183 1.00 89.31 86 SER A C 1
ATOM 672 O O . SER A 1 86 ? -11.218 -2.195 16.889 1.00 89.31 86 SER A O 1
ATOM 674 N N . GLU A 1 87 ? -10.217 -0.190 17.090 1.00 87.62 87 GLU A N 1
ATOM 675 C CA . GLU A 1 87 ? -11.374 0.618 16.683 1.00 87.62 87 GLU A CA 1
ATOM 676 C C . GLU A 1 87 ? -11.477 0.824 15.165 1.00 87.62 87 GLU A C 1
ATOM 678 O O . GLU A 1 87 ? -12.500 1.290 14.662 1.00 87.62 87 GLU A O 1
ATOM 683 N N . GLU A 1 88 ? -10.448 0.442 14.415 1.00 89.38 88 GLU A N 1
ATOM 684 C CA . GLU A 1 88 ? -10.372 0.655 12.977 1.00 89.38 88 GLU A CA 1
ATOM 685 C C . GLU A 1 88 ? -11.104 -0.443 12.208 1.00 89.38 88 GLU A C 1
ATOM 687 O O . GLU A 1 88 ? -11.226 -1.598 12.639 1.00 89.38 88 GLU A O 1
ATOM 692 N N . ARG A 1 89 ? -11.599 -0.096 11.022 1.00 89.38 89 ARG A N 1
ATOM 693 C CA . ARG A 1 89 ? -12.145 -1.056 10.063 1.00 89.38 89 ARG A CA 1
ATOM 694 C C . ARG A 1 89 ? -11.478 -0.869 8.717 1.00 89.38 89 ARG A C 1
ATOM 696 O O . ARG A 1 89 ? -11.228 0.256 8.291 1.00 89.38 89 ARG A O 1
ATOM 703 N N . LEU A 1 90 ? -11.222 -1.983 8.037 1.00 89.94 90 LEU A N 1
ATOM 704 C CA . LEU A 1 90 ? -10.795 -1.952 6.647 1.00 89.94 90 LEU A CA 1
ATOM 705 C C . LEU A 1 90 ? -11.924 -1.360 5.799 1.00 89.94 90 LEU A C 1
ATOM 707 O O . LEU A 1 90 ? -13.028 -1.904 5.771 1.00 89.94 90 LEU A O 1
ATOM 711 N N . LEU A 1 91 ? -11.634 -0.259 5.113 1.00 88.94 91 LEU A N 1
ATOM 712 C CA . LEU A 1 91 ? -12.575 0.409 4.225 1.00 88.94 91 LEU A CA 1
ATOM 713 C C . LEU A 1 91 ? -12.469 -0.143 2.802 1.00 88.94 91 LEU A C 1
ATOM 715 O O . LEU A 1 91 ? -13.478 -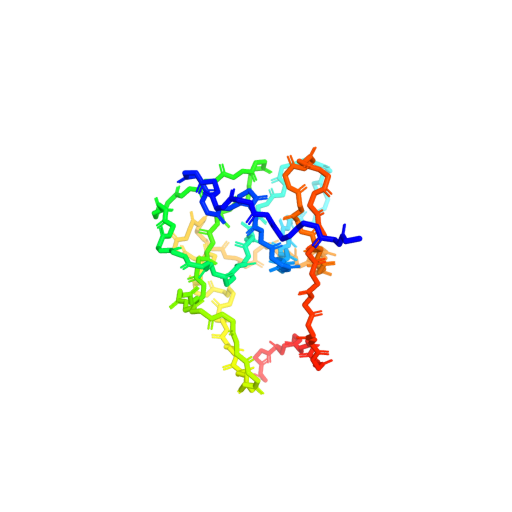0.523 2.215 1.00 88.94 91 LEU A O 1
ATOM 719 N N . TYR A 1 92 ? -11.255 -0.199 2.250 1.00 88.69 92 TYR A N 1
ATOM 720 C CA . TYR A 1 92 ? -11.013 -0.785 0.933 1.00 88.69 92 TYR A 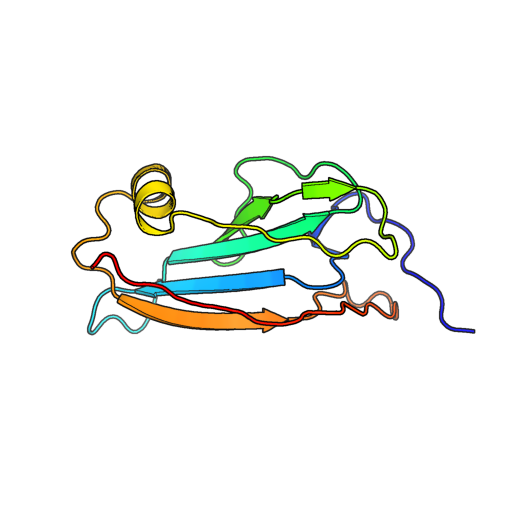CA 1
ATOM 721 C C . TYR A 1 92 ? -9.578 -1.291 0.769 1.00 88.69 92 TYR A C 1
ATOM 723 O O . TYR A 1 92 ? -8.647 -0.815 1.424 1.00 88.69 92 TYR A O 1
ATOM 731 N N . ILE A 1 93 ? -9.431 -2.231 -0.169 1.00 91.44 93 ILE A N 1
ATOM 732 C CA . ILE A 1 93 ? -8.161 -2.608 -0.791 1.00 91.44 93 ILE A CA 1
ATOM 733 C C . ILE A 1 93 ? -8.267 -2.229 -2.268 1.00 91.44 93 ILE A C 1
ATOM 735 O O . ILE A 1 93 ? -9.187 -2.675 -2.952 1.00 91.44 93 ILE A O 1
ATOM 739 N N . GLY A 1 94 ? -7.368 -1.372 -2.743 1.00 90.38 94 GLY A N 1
ATOM 740 C CA . GLY A 1 94 ? -7.322 -0.917 -4.131 1.00 90.38 94 GLY A CA 1
ATOM 741 C C . GLY A 1 94 ? -6.015 -1.326 -4.790 1.00 90.38 94 GLY A C 1
ATOM 742 O O . GLY A 1 94 ? -4.970 -1.271 -4.155 1.00 90.38 94 GLY A O 1
ATOM 743 N N . VAL A 1 95 ? -6.061 -1.704 -6.063 1.00 89.75 95 VAL A N 1
ATOM 744 C CA . VAL A 1 95 ? -4.864 -1.978 -6.868 1.00 89.75 95 VAL A CA 1
ATOM 745 C C . VAL A 1 95 ? -4.864 -0.987 -8.016 1.00 89.75 95 VAL A C 1
ATOM 747 O O . VAL A 1 95 ? -5.849 -0.898 -8.750 1.00 89.75 95 VAL A O 1
ATOM 750 N N . VAL A 1 96 ? -3.800 -0.197 -8.131 1.00 86.06 96 VAL A N 1
ATOM 751 C CA . VAL A 1 96 ? -3.727 0.896 -9.106 1.00 86.06 96 VAL A CA 1
ATOM 752 C C . VAL A 1 96 ? -2.360 0.888 -9.767 1.00 86.06 96 VAL A C 1
ATOM 754 O O . VAL A 1 96 ? -1.342 0.796 -9.086 1.00 86.06 96 VAL A O 1
ATOM 757 N N . THR A 1 97 ? -2.342 1.007 -11.090 1.00 80.50 97 THR A N 1
ATOM 758 C CA . THR A 1 97 ? -1.143 1.377 -11.847 1.00 80.50 97 THR A CA 1
ATOM 759 C C . THR A 1 97 ? -0.883 2.864 -11.611 1.00 80.50 97 THR A C 1
ATOM 761 O O . THR A 1 97 ? -1.721 3.686 -11.991 1.00 80.50 97 THR A O 1
ATOM 764 N N . ASP A 1 98 ? 0.221 3.218 -10.959 1.00 71.94 98 ASP A N 1
ATOM 765 C CA . ASP A 1 98 ? 0.518 4.607 -10.596 1.00 71.94 98 ASP A CA 1
ATOM 766 C C . ASP A 1 98 ? 1.602 5.135 -11.538 1.00 71.94 98 ASP A C 1
ATOM 768 O O . ASP A 1 98 ? 2.791 4.899 -11.335 1.00 71.94 98 ASP A O 1
ATOM 772 N N . ALA A 1 99 ? 1.152 5.762 -12.626 1.00 62.53 99 ALA A N 1
ATOM 773 C CA . ALA A 1 99 ? 2.016 6.389 -13.615 1.00 62.53 99 ALA A CA 1
ATOM 774 C C . ALA A 1 99 ? 2.025 7.908 -13.394 1.00 62.53 99 ALA A C 1
ATOM 776 O O . ALA A 1 99 ? 0.971 8.549 -13.351 1.00 62.53 99 ALA A O 1
ATOM 777 N N . ASP A 1 100 ? 3.216 8.491 -13.324 1.00 66.31 100 ASP A N 1
ATOM 778 C CA . ASP A 1 100 ? 3.534 9.904 -13.056 1.00 66.31 100 ASP A CA 1
ATOM 779 C C . ASP A 1 100 ? 3.075 10.927 -14.119 1.00 66.31 100 ASP A C 1
ATOM 781 O O . ASP A 1 100 ? 3.581 12.049 -14.178 1.00 66.31 100 ASP A O 1
ATOM 785 N N . ASN A 1 101 ? 2.091 10.587 -14.957 1.00 56.34 101 ASN A N 1
ATOM 786 C CA . ASN A 1 101 ? 1.569 11.447 -16.022 1.00 56.34 101 ASN A CA 1
ATOM 787 C C . ASN A 1 101 ? 2.636 11.867 -17.064 1.00 56.34 101 AS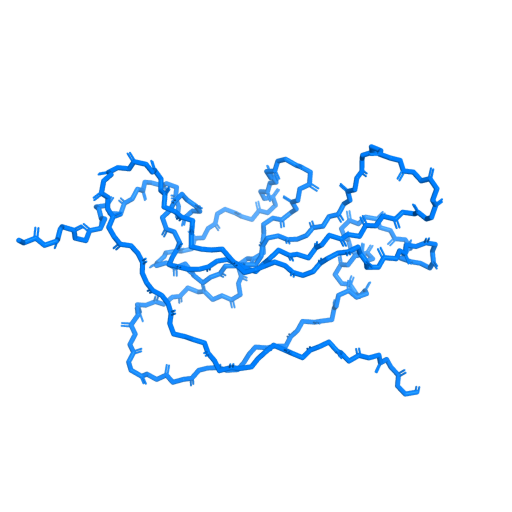N A C 1
ATOM 789 O O . ASN A 1 101 ? 2.439 12.834 -17.801 1.00 56.34 101 ASN A O 1
ATOM 793 N N . THR A 1 102 ? 3.745 11.125 -17.185 1.00 61.12 102 THR A N 1
ATOM 794 C CA . THR A 1 102 ? 4.810 11.365 -18.183 1.00 61.12 102 THR A CA 1
ATOM 795 C C . THR A 1 102 ? 4.531 10.752 -19.561 1.00 61.12 102 THR A C 1
ATOM 797 O O . THR A 1 102 ? 5.432 10.645 -20.387 1.00 61.12 102 THR A O 1
ATOM 800 N N . GLN A 1 103 ? 3.283 10.353 -19.841 1.00 62.00 103 GLN A N 1
ATOM 801 C CA . GLN A 1 103 ? 2.889 9.551 -21.020 1.00 62.00 103 GLN A CA 1
ATOM 802 C C . GLN A 1 103 ? 3.533 8.153 -21.083 1.00 62.00 103 GLN A C 1
ATOM 804 O O . GLN A 1 103 ? 3.458 7.470 -22.106 1.00 62.00 103 GLN A O 1
ATOM 809 N N . SER A 1 104 ? 4.127 7.715 -19.978 1.00 62.97 104 SER A N 1
ATOM 810 C CA . SER A 1 104 ? 4.687 6.383 -19.808 1.00 62.97 104 SER A CA 1
ATOM 811 C C . SER A 1 104 ? 3.592 5.331 -19.656 1.00 62.97 104 SER A C 1
ATOM 813 O O . SER A 1 104 ? 2.525 5.596 -19.098 1.00 62.97 104 SER A O 1
ATOM 815 N N . VAL A 1 105 ? 3.853 4.122 -20.154 1.00 68.69 105 VAL A N 1
ATOM 816 C CA . VAL A 1 105 ? 2.979 2.962 -19.935 1.00 68.69 105 VAL A CA 1
ATOM 817 C C . VAL A 1 105 ? 3.601 2.075 -18.872 1.00 68.69 105 VAL A C 1
ATOM 819 O O . VAL A 1 105 ? 4.725 1.598 -19.038 1.00 68.69 105 VAL A O 1
ATOM 822 N N . ALA A 1 106 ? 2.833 1.822 -17.817 1.00 73.25 106 ALA A N 1
ATOM 823 C CA . ALA A 1 106 ? 3.185 0.897 -16.756 1.00 73.25 106 ALA A CA 1
ATOM 824 C C . ALA A 1 106 ? 2.151 -0.236 -16.715 1.00 73.25 106 ALA A C 1
ATOM 826 O O . ALA A 1 106 ? 0.949 -0.004 -16.854 1.00 73.25 106 ALA A O 1
ATOM 827 N N . ALA A 1 107 ? 2.629 -1.468 -16.576 1.00 76.38 107 ALA A N 1
ATOM 828 C CA . ALA A 1 107 ? 1.794 -2.654 -16.482 1.00 76.38 107 ALA A CA 1
ATOM 829 C C . ALA A 1 107 ? 2.379 -3.584 -15.424 1.00 76.38 107 ALA A C 1
ATOM 831 O O . ALA A 1 107 ? 3.600 -3.709 -15.315 1.00 76.38 107 ALA A O 1
ATOM 832 N N . ALA A 1 108 ? 1.503 -4.233 -14.666 1.00 81.00 108 ALA A N 1
ATOM 833 C CA . ALA A 1 108 ? 1.874 -5.231 -13.682 1.00 81.00 108 ALA A CA 1
ATOM 834 C C . ALA A 1 108 ? 0.950 -6.437 -13.814 1.00 81.00 108 ALA A C 1
ATOM 836 O O . ALA A 1 108 ? -0.268 -6.281 -13.932 1.00 81.00 108 ALA A O 1
ATOM 837 N N . ASP A 1 109 ? 1.543 -7.622 -13.737 1.00 85.94 109 ASP A N 1
ATOM 838 C CA . ASP A 1 109 ? 0.815 -8.877 -13.661 1.00 85.94 109 ASP A CA 1
ATOM 839 C C . ASP A 1 109 ? 0.647 -9.271 -12.191 1.00 85.94 109 ASP A C 1
ATOM 841 O O . ASP A 1 109 ? 1.597 -9.255 -11.407 1.00 85.94 109 ASP A O 1
ATOM 845 N N . TYR A 1 110 ? -0.574 -9.628 -11.807 1.00 84.38 110 TYR A N 1
ATOM 846 C CA . TYR A 1 110 ? -0.895 -10.112 -10.469 1.00 84.38 110 TYR A CA 1
ATOM 847 C C . TYR A 1 110 ? -1.818 -11.324 -10.560 1.00 84.38 110 TYR A C 1
ATOM 849 O O . TYR A 1 110 ? -2.662 -11.414 -11.450 1.00 84.38 110 TYR A O 1
ATOM 857 N N . ALA A 1 111 ? -1.639 -12.263 -9.630 1.00 87.94 111 ALA A N 1
ATOM 858 C CA . ALA A 1 111 ? -2.493 -13.435 -9.510 1.00 87.94 111 ALA A CA 1
ATOM 859 C C . ALA A 1 111 ? -3.681 -13.121 -8.592 1.00 87.94 111 ALA A C 1
ATOM 861 O O . ALA A 1 111 ? -4.735 -12.688 -9.055 1.00 87.94 111 ALA A O 1
ATOM 862 N N . ASP A 1 112 ? -3.515 -13.305 -7.284 1.00 87.62 112 ASP A N 1
ATOM 863 C CA . ASP A 1 112 ? -4.573 -13.147 -6.298 1.00 87.62 112 ASP A CA 1
ATOM 864 C C . ASP A 1 112 ? -4.171 -12.259 -5.115 1.00 87.62 112 ASP A C 1
ATOM 866 O O . ASP A 1 112 ? -3.049 -12.295 -4.617 1.00 87.62 112 ASP A O 1
ATOM 870 N N . PHE A 1 113 ? -5.142 -11.482 -4.628 1.00 87.56 113 PHE A N 1
ATOM 871 C CA . PHE A 1 113 ? -5.045 -10.745 -3.372 1.00 87.56 113 PHE A CA 1
ATOM 872 C C . PHE A 1 113 ? -5.964 -11.400 -2.350 1.00 87.56 113 PHE A C 1
ATOM 874 O O . PHE A 1 113 ? -7.163 -11.562 -2.592 1.00 87.56 113 PHE A O 1
ATOM 881 N N . ARG A 1 114 ? -5.411 -11.774 -1.196 1.00 90.31 114 ARG A N 1
ATOM 882 C CA . ARG A 1 114 ? -6.169 -12.394 -0.107 1.00 90.31 114 ARG A CA 1
ATOM 883 C C . ARG A 1 114 ? -6.042 -11.560 1.152 1.00 90.31 114 ARG A C 1
ATOM 885 O O . ARG A 1 114 ? -4.943 -11.323 1.636 1.00 90.31 114 ARG A O 1
ATOM 892 N N . LEU A 1 115 ? -7.186 -11.176 1.706 1.00 88.94 115 LEU A N 1
ATOM 893 C CA . LEU A 1 115 ? -7.271 -10.690 3.073 1.00 88.94 115 LEU A CA 1
ATOM 894 C C . LEU A 1 115 ? -7.636 -11.865 3.975 1.00 88.94 115 LEU A C 1
ATOM 896 O O . LEU A 1 115 ? -8.626 -12.555 3.728 1.00 88.94 115 LEU A O 1
ATOM 900 N N . GLN A 1 116 ? -6.846 -12.084 5.018 1.00 88.44 116 GLN A N 1
ATOM 901 C CA . GLN A 1 116 ? -7.078 -13.146 5.987 1.00 88.44 116 GLN A CA 1
ATOM 902 C C . GLN A 1 116 ? -7.253 -12.526 7.370 1.00 88.44 116 GLN A C 1
ATOM 904 O O . GLN A 1 116 ? -6.421 -11.739 7.816 1.00 88.44 116 GLN A O 1
ATOM 909 N N . GLY A 1 117 ? -8.357 -12.863 8.039 1.00 80.88 117 GLY A N 1
ATOM 910 C CA . GLY A 1 117 ? -8.492 -12.610 9.470 1.00 80.88 117 GLY A CA 1
ATOM 911 C C . GLY A 1 117 ? -7.637 -13.600 10.259 1.00 80.88 117 GLY A C 1
ATOM 912 O O . GLY A 1 117 ? -7.342 -14.694 9.772 1.00 80.88 117 GLY A O 1
ATOM 913 N N . ARG A 1 118 ? -7.263 -13.242 11.491 1.00 64.81 118 ARG A N 1
ATOM 914 C CA . ARG A 1 118 ? -6.778 -14.253 12.438 1.00 64.81 118 ARG A CA 1
ATOM 915 C C . ARG A 1 118 ? -7.922 -15.251 12.696 1.00 64.81 118 ARG A C 1
ATOM 917 O O . ARG A 1 118 ? -9.047 -14.780 12.880 1.00 64.81 118 ARG A O 1
ATOM 924 N N . PRO A 1 119 ? -7.668 -16.571 12.653 1.00 48.84 119 PRO A N 1
ATOM 925 C CA . PRO A 1 119 ? -8.659 -17.571 13.042 1.00 48.84 119 PRO A CA 1
ATOM 926 C C . PRO A 1 119 ? -9.089 -17.415 14.505 1.00 48.84 119 PRO A C 1
ATOM 928 O O . PRO A 1 119 ? -8.297 -16.859 15.305 1.00 48.84 119 PRO A O 1
#

pLDDT: mean 81.7, std 12.34, range [43.12, 94.75]

Foldseek 3Di:
DFDADDCDPAQVQQFLKWKWWWKDFPPDPDQIATATEGEGCDDHDAQDDDPRHHYDYQYHHDDDPDDDDDDDDRQVVCCVPPNHCPRMDTPDIDMDRRHNPPSHDHHDDDDDDDDDDDD

Secondary structure (DSSP, 8-state):
-PPPP---SSTTSEEEEEEEEEEE-TT--S--EEEEEEEESSPPPTT-EETTEEEEEEEE----S--------HHHHHHHHHS--TT-EEEEEEEEEEE-SSS----------------

Radius of gyration: 15.38 Å; chains: 1; bounding box: 34×30×48 Å

Sequence (119 aa):
MHQHPTVTDDPWLDVAASVYVMMQPPGLIRGGKGFKFGWLAKPGPEGTAQRGMLQIELRHDAAGPQWHTETVDLCELYRHAYGDPSEERLLYIGVVTDADNTQSVAAADYADFRLQGRP